Protein AF-A0A1I5USS1-F1 (afdb_monomer_lite)

pLDDT: mean 80.42, std 11.87, range [48.56, 95.0]

Organism: NCBI:txid1465490

Radius of gyration: 20.41 Å; chains: 1; bounding box: 39×16×57 Å

InterPro domains:
  IPR024623 Uncharacterised protein fa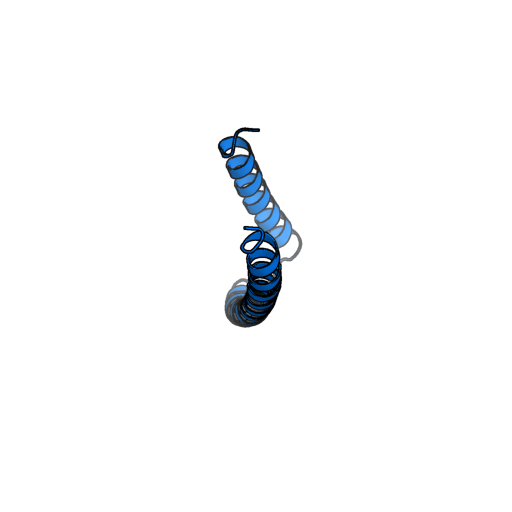mily YtxH [PF12732] (7-66)

Sequence (73 aa):
MSAQKILIATLSGFVAGVAVGLMVAPASGSEIRQRIADSATDLAGNVKDKIRNFRNKAEEDLDDLAFDTGDDE

Secondary structure (DSSP, 8-state):
--HHHHHHHHHHHHHHHHHHHHHHS---HHHHHHHHHHHHHHHHHHHHHHHHHHHHHHHHHHHHHHHHTS---

Structure (mmCIF, N/CA/C/O backbone):
data_AF-A0A1I5USS1-F1
#
_entry.id   AF-A0A1I5USS1-F1
#
loop_
_atom_site.group_PDB
_atom_site.id
_atom_site.type_symbol
_atom_site.label_atom_id
_atom_site.label_alt_id
_atom_site.label_comp_id
_atom_site.label_asym_id
_atom_site.label_entity_id
_atom_site.label_seq_id
_atom_site.pdbx_PDB_ins_code
_atom_site.Cartn_x
_atom_site.Cartn_y
_atom_site.Cartn_z
_atom_site.occupancy
_atom_site.B_iso_or_equiv
_atom_site.auth_seq_id
_atom_site.auth_comp_id
_atom_site.auth_asym_id
_atom_site.auth_atom_id
_atom_site.pdbx_PDB_model_num
ATOM 1 N N . MET A 1 1 ? 21.483 1.957 -7.180 1.00 59.53 1 MET A N 1
ATOM 2 C CA . MET A 1 1 ? 20.729 1.672 -5.936 1.00 59.53 1 MET A CA 1
ATOM 3 C C . MET A 1 1 ? 20.472 0.174 -5.876 1.00 59.53 1 MET A C 1
ATOM 5 O O . MET A 1 1 ? 20.003 -0.361 -6.868 1.00 59.53 1 MET A O 1
ATOM 9 N N . SER A 1 2 ? 20.801 -0.522 -4.784 1.00 82.75 2 SER A N 1
ATOM 10 C CA . SER A 1 2 ? 20.494 -1.959 -4.685 1.00 82.75 2 SER A CA 1
ATOM 11 C C . SER A 1 2 ? 18.985 -2.174 -4.575 1.00 82.75 2 SER A C 1
ATOM 13 O O . SER A 1 2 ? 18.354 -1.570 -3.707 1.00 82.75 2 SER A O 1
ATOM 15 N N . ALA A 1 3 ? 18.427 -3.068 -5.398 1.00 87.31 3 ALA A N 1
ATOM 16 C CA . ALA A 1 3 ? 17.009 -3.448 -5.391 1.00 87.31 3 ALA A CA 1
ATOM 17 C C . ALA A 1 3 ? 16.495 -3.823 -3.988 1.00 87.31 3 ALA A C 1
ATOM 19 O O . ALA A 1 3 ? 15.367 -3.508 -3.626 1.00 87.31 3 ALA A O 1
ATOM 20 N N . GLN A 1 4 ? 17.365 -4.392 -3.151 1.00 90.06 4 GLN A N 1
ATOM 21 C CA . GLN A 1 4 ? 17.074 -4.712 -1.755 1.00 90.06 4 GLN A CA 1
ATOM 22 C C . GLN A 1 4 ? 16.662 -3.487 -0.919 1.00 90.06 4 GLN A C 1
ATOM 24 O O . GLN A 1 4 ? 15.743 -3.580 -0.112 1.00 90.06 4 GLN A O 1
ATOM 29 N N . LYS A 1 5 ? 17.294 -2.321 -1.119 1.00 90.44 5 LYS A N 1
ATOM 30 C CA . LYS A 1 5 ? 16.927 -1.090 -0.396 1.00 90.44 5 LYS A CA 1
ATOM 31 C C . LYS A 1 5 ? 15.572 -0.556 -0.849 1.00 90.44 5 LYS A C 1
ATOM 33 O O . LYS A 1 5 ? 14.805 -0.091 -0.016 1.00 90.44 5 LYS A O 1
ATOM 38 N N . ILE A 1 6 ? 15.282 -0.655 -2.146 1.00 93.44 6 ILE A N 1
ATOM 39 C CA . ILE A 1 6 ? 13.989 -0.254 -2.712 1.00 93.44 6 ILE A CA 1
ATOM 40 C C . ILE A 1 6 ? 12.889 -1.159 -2.154 1.00 93.44 6 ILE A C 1
ATOM 42 O O . ILE A 1 6 ? 11.911 -0.654 -1.622 1.00 93.44 6 ILE A O 1
ATOM 46 N N . LEU A 1 7 ? 13.091 -2.480 -2.159 1.00 94.25 7 LEU A N 1
ATOM 47 C CA . LEU A 1 7 ? 12.121 -3.438 -1.627 1.00 94.25 7 LEU A CA 1
ATOM 48 C C . LEU A 1 7 ? 11.824 -3.203 -0.139 1.00 94.25 7 LEU A C 1
ATOM 50 O O . LEU A 1 7 ? 10.663 -3.173 0.264 1.00 94.25 7 LEU A O 1
ATOM 54 N N . ILE A 1 8 ? 12.865 -2.981 0.671 1.00 94.50 8 ILE A N 1
ATOM 55 C CA . ILE A 1 8 ? 12.709 -2.677 2.100 1.00 94.50 8 ILE A CA 1
ATOM 56 C C . ILE A 1 8 ? 11.963 -1.350 2.295 1.00 94.50 8 ILE A C 1
ATOM 58 O O . ILE A 1 8 ? 11.063 -1.281 3.132 1.00 94.50 8 ILE A O 1
ATOM 62 N N . ALA A 1 9 ? 12.284 -0.312 1.520 1.00 94.06 9 ALA A N 1
ATOM 63 C CA . ALA A 1 9 ? 11.615 0.987 1.603 1.00 94.06 9 ALA A CA 1
ATOM 64 C C . ALA A 1 9 ? 10.138 0.908 1.180 1.00 94.06 9 ALA A C 1
ATOM 66 O O . ALA A 1 9 ? 9.277 1.488 1.835 1.00 94.06 9 ALA A O 1
ATOM 67 N N . THR A 1 10 ? 9.818 0.146 0.133 1.00 94.44 10 THR A N 1
ATOM 68 C CA . THR A 1 10 ? 8.436 -0.050 -0.317 1.00 94.44 10 THR A CA 1
ATOM 69 C C . THR A 1 10 ? 7.623 -0.843 0.699 1.00 94.44 10 THR A C 1
ATOM 71 O O . THR A 1 10 ? 6.513 -0.438 1.024 1.00 94.44 10 THR A O 1
ATOM 74 N N . LEU A 1 11 ? 8.163 -1.938 1.242 1.00 95.00 11 LEU A N 1
ATOM 75 C CA . LEU A 1 11 ? 7.460 -2.742 2.246 1.00 95.00 11 LEU A CA 1
ATOM 76 C C . LEU A 1 11 ? 7.210 -1.950 3.531 1.00 95.00 11 LEU A C 1
ATOM 78 O O . LEU A 1 11 ? 6.095 -1.949 4.049 1.00 95.00 11 LEU A O 1
ATOM 82 N N . SER A 1 12 ? 8.227 -1.238 4.023 1.00 94.00 12 SER A N 1
ATOM 83 C CA . SER A 1 12 ? 8.087 -0.402 5.219 1.00 94.00 12 SER A CA 1
ATOM 84 C C . SER A 1 12 ? 7.132 0.776 4.993 1.00 94.00 12 SER A C 1
ATOM 86 O O . SER A 1 12 ? 6.288 1.040 5.847 1.00 94.00 12 SER A O 1
ATOM 88 N N . GLY A 1 13 ? 7.181 1.418 3.822 1.00 93.69 13 GLY A N 1
ATOM 89 C CA . GLY A 1 13 ? 6.237 2.465 3.429 1.00 93.69 13 GLY A CA 1
ATOM 90 C C . GLY A 1 13 ? 4.801 1.960 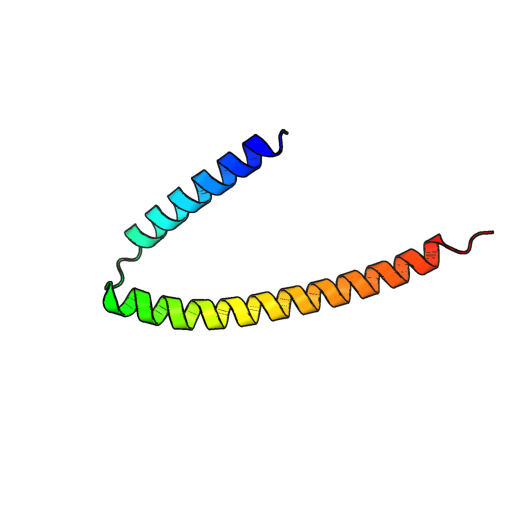3.261 1.00 93.69 13 GLY A C 1
ATOM 91 O O . GLY A 1 13 ? 3.866 2.638 3.676 1.00 93.69 13 GLY A O 1
ATOM 92 N N . PHE A 1 14 ? 4.607 0.756 2.719 1.00 92.69 14 PHE A N 1
ATOM 93 C CA . PHE A 1 14 ? 3.283 0.153 2.555 1.00 92.69 14 PHE A CA 1
ATOM 94 C C . PHE A 1 14 ? 2.646 -0.183 3.905 1.00 92.69 14 PHE A C 1
ATOM 96 O O . PHE A 1 14 ? 1.506 0.198 4.155 1.00 92.69 14 PHE A O 1
ATOM 103 N N . VAL A 1 15 ? 3.391 -0.830 4.808 1.00 92.69 15 VAL A N 1
ATOM 104 C CA . VAL A 1 15 ? 2.894 -1.160 6.154 1.00 92.69 15 VAL A CA 1
ATOM 105 C C . VAL A 1 15 ? 2.574 0.109 6.944 1.00 92.69 15 VAL A C 1
ATOM 107 O O . VAL A 1 15 ? 1.494 0.207 7.525 1.00 92.69 15 VAL A O 1
ATOM 110 N N . ALA A 1 16 ? 3.470 1.101 6.928 1.00 93.69 16 ALA A N 1
ATOM 111 C CA . ALA A 1 16 ? 3.229 2.382 7.586 1.00 93.69 16 ALA A CA 1
ATOM 112 C C . ALA A 1 16 ? 2.026 3.123 6.976 1.00 93.69 16 ALA A C 1
ATOM 114 O O . ALA A 1 16 ? 1.199 3.658 7.710 1.00 93.69 16 ALA A O 1
ATOM 115 N N . GLY A 1 17 ? 1.884 3.109 5.649 1.00 87.94 17 GLY A N 1
ATOM 116 C CA . GLY A 1 17 ? 0.775 3.745 4.940 1.00 87.94 17 GLY A CA 1
ATOM 117 C C . GLY A 1 17 ? -0.578 3.104 5.245 1.00 87.94 17 GLY A C 1
ATOM 118 O O . GLY A 1 17 ? -1.538 3.816 5.526 1.00 87.94 17 GLY A O 1
ATOM 119 N N . VAL A 1 18 ? -0.654 1.769 5.262 1.00 88.62 18 VAL A N 1
ATOM 120 C CA . VAL A 1 18 ? -1.879 1.043 5.635 1.00 88.62 18 VAL A CA 1
ATOM 121 C C . VAL A 1 18 ? -2.226 1.289 7.101 1.00 88.62 18 VAL A C 1
ATOM 123 O O . VAL A 1 18 ? -3.384 1.556 7.407 1.00 88.62 18 VAL A O 1
ATOM 126 N N . ALA A 1 19 ? -1.243 1.257 8.006 1.00 86.38 19 ALA A N 1
ATOM 127 C CA . ALA A 1 19 ? -1.477 1.510 9.426 1.00 86.38 19 ALA A CA 1
ATOM 128 C C . ALA A 1 19 ? -2.025 2.924 9.673 1.00 86.38 19 ALA A C 1
ATOM 130 O O . ALA A 1 19 ? -3.034 3.081 10.357 1.00 86.38 19 ALA A O 1
ATOM 131 N N . VAL A 1 20 ? -1.410 3.945 9.069 1.00 87.69 20 VAL A N 1
ATOM 132 C CA . VAL A 1 20 ? -1.884 5.333 9.166 1.00 87.69 20 VAL A CA 1
ATOM 133 C C . VAL A 1 20 ? -3.249 5.496 8.491 1.00 87.69 20 VAL A C 1
ATOM 135 O O . VAL A 1 20 ? -4.136 6.112 9.071 1.00 87.69 20 VAL A O 1
ATOM 138 N N . GLY A 1 21 ? -3.466 4.902 7.315 1.00 82.56 21 GLY A N 1
ATOM 139 C CA . GLY A 1 21 ? -4.745 4.967 6.601 1.00 82.56 21 GLY A CA 1
ATOM 140 C C . GLY A 1 21 ? -5.904 4.327 7.371 1.00 82.56 21 GLY A C 1
ATOM 141 O O . GLY A 1 21 ? -6.981 4.913 7.454 1.00 82.56 21 GLY A O 1
ATOM 142 N N . LEU A 1 22 ? -5.669 3.170 8.000 1.00 80.62 22 LEU A N 1
ATOM 143 C CA . LEU A 1 22 ? -6.649 2.501 8.863 1.00 80.62 22 LEU A CA 1
ATOM 144 C C . LEU A 1 22 ? -6.900 3.266 10.169 1.00 80.62 22 LEU A C 1
ATOM 146 O O . LEU A 1 22 ? -8.015 3.241 10.681 1.00 80.62 22 LEU A O 1
ATOM 150 N N . MET A 1 23 ? -5.889 3.951 10.712 1.00 79.56 23 MET A N 1
ATOM 151 C CA . MET A 1 23 ? -6.042 4.745 11.935 1.00 79.56 23 MET A CA 1
ATOM 152 C C . MET A 1 23 ? -6.780 6.070 11.681 1.00 79.56 23 MET A C 1
ATOM 154 O O . MET A 1 23 ? -7.522 6.536 12.542 1.00 79.56 23 MET A O 1
ATOM 158 N N . VAL A 1 24 ? -6.602 6.664 10.496 1.00 77.12 24 VAL A N 1
ATOM 159 C CA . VAL A 1 24 ? -7.273 7.906 10.076 1.00 77.12 24 VAL A CA 1
ATOM 160 C C . VAL A 1 24 ? -8.719 7.657 9.631 1.00 77.12 24 VAL A C 1
ATOM 162 O O . VAL A 1 24 ? -9.574 8.508 9.862 1.00 77.12 24 VAL A O 1
ATOM 165 N N . ALA A 1 25 ? -9.021 6.498 9.040 1.00 71.56 25 ALA A N 1
ATOM 166 C CA . ALA A 1 25 ? -10.380 6.098 8.681 1.00 71.56 25 ALA A CA 1
ATOM 167 C C . ALA A 1 25 ? -10.854 4.917 9.553 1.00 71.56 25 ALA A C 1
ATOM 169 O O . ALA A 1 25 ? -10.750 3.762 9.132 1.00 71.56 25 ALA A O 1
ATOM 170 N N . PRO A 1 26 ? -11.398 5.170 10.760 1.00 61.75 26 PRO A N 1
ATOM 171 C CA . PRO A 1 26 ? -11.964 4.114 11.584 1.00 61.75 26 PRO A CA 1
ATOM 172 C C . PRO A 1 26 ? -13.297 3.661 10.977 1.00 61.75 26 PRO A C 1
ATOM 174 O O . PRO A 1 26 ? -14.341 4.269 11.199 1.00 61.75 26 PRO A O 1
ATOM 177 N N . ALA A 1 27 ? -13.269 2.587 10.194 1.00 64.31 27 ALA A N 1
ATOM 178 C CA . ALA A 1 27 ? -14.476 1.886 9.772 1.00 64.31 27 ALA A CA 1
ATOM 179 C C . ALA A 1 27 ? -14.734 0.677 10.691 1.00 64.31 27 ALA A C 1
ATOM 181 O O . ALA A 1 27 ? -13.816 0.073 11.249 1.00 64.31 27 ALA A O 1
ATOM 182 N N . SER A 1 28 ? -16.005 0.341 10.900 1.00 67.75 28 SER A N 1
ATOM 183 C CA . SER A 1 28 ? -16.390 -0.760 11.785 1.00 67.75 28 SER A CA 1
ATOM 184 C C . SER A 1 28 ? -15.904 -2.103 11.213 1.00 67.75 28 SER A C 1
ATOM 186 O O . SER A 1 28 ? -15.992 -2.350 10.012 1.00 67.75 28 SER A O 1
ATOM 188 N N . GLY A 1 29 ? -15.352 -2.991 12.048 1.00 64.50 29 GLY A N 1
ATOM 189 C CA . GLY A 1 29 ? -14.683 -4.215 11.574 1.00 64.50 29 GLY A CA 1
ATOM 190 C C . GLY A 1 29 ? -15.566 -5.172 10.752 1.00 64.50 29 GLY A C 1
ATOM 191 O O . GLY A 1 29 ? -15.052 -5.902 9.903 1.00 64.50 29 GLY A O 1
ATOM 192 N N . SER A 1 30 ? -16.886 -5.159 10.965 1.00 67.56 30 SER A N 1
ATOM 193 C CA . SER A 1 30 ? -17.859 -5.916 10.161 1.00 67.56 30 SER A CA 1
ATOM 194 C C . SER A 1 30 ? -18.041 -5.321 8.765 1.00 67.56 30 SER A C 1
ATOM 196 O O . SER A 1 30 ? -18.116 -6.048 7.776 1.00 67.56 30 SER A O 1
ATOM 198 N N . GLU A 1 31 ? -18.064 -3.997 8.681 1.00 67.00 31 GLU A N 1
ATOM 199 C CA . GLU A 1 31 ? -18.269 -3.244 7.454 1.00 67.00 31 GLU A CA 1
ATOM 200 C C . GLU A 1 31 ? -16.989 -3.163 6.615 1.00 67.00 31 GLU A C 1
ATOM 202 O O . GLU A 1 31 ? -17.052 -3.241 5.393 1.00 67.00 31 GLU A O 1
ATOM 207 N N . ILE A 1 32 ? -15.814 -3.126 7.254 1.00 70.06 32 ILE A N 1
ATOM 208 C CA . ILE A 1 32 ? -14.513 -3.206 6.577 1.00 70.06 32 ILE A CA 1
ATOM 209 C C . ILE A 1 32 ? -14.370 -4.519 5.805 1.00 70.06 32 ILE A C 1
ATOM 211 O O . ILE A 1 32 ? -13.906 -4.490 4.672 1.00 70.06 32 ILE A O 1
ATOM 215 N N . ARG A 1 33 ? -14.771 -5.674 6.357 1.00 76.19 33 ARG A N 1
ATOM 216 C CA . ARG A 1 33 ? -14.658 -6.945 5.613 1.00 76.19 33 ARG A CA 1
ATOM 217 C C . ARG A 1 33 ? -15.537 -6.972 4.369 1.00 76.19 33 ARG A C 1
ATOM 219 O O . ARG A 1 33 ? -15.058 -7.408 3.328 1.00 76.19 33 ARG A O 1
ATOM 226 N N . GLN A 1 34 ? -16.785 -6.516 4.482 1.00 77.25 34 GLN A N 1
ATOM 227 C CA . GLN A 1 34 ? -17.695 -6.452 3.333 1.00 77.25 34 GLN A CA 1
ATOM 228 C C . GLN A 1 34 ? -17.183 -5.447 2.298 1.00 77.25 34 GLN A C 1
ATOM 230 O O . GLN A 1 34 ? -16.982 -5.803 1.143 1.00 77.25 34 GLN A O 1
ATOM 235 N N . ARG A 1 35 ? -16.833 -4.230 2.731 1.00 71.62 35 ARG A N 1
ATOM 236 C CA . ARG A 1 35 ? -16.300 -3.188 1.845 1.00 71.62 35 ARG A CA 1
ATOM 237 C C . ARG A 1 35 ? -14.975 -3.579 1.200 1.00 71.62 35 ARG A C 1
ATOM 239 O O . ARG A 1 35 ? -14.778 -3.232 0.045 1.00 71.62 35 ARG A O 1
ATOM 246 N N . ILE A 1 36 ? -14.076 -4.284 1.892 1.00 76.94 36 ILE A N 1
ATOM 247 C CA . ILE A 1 36 ? -12.838 -4.806 1.295 1.00 76.94 36 ILE A CA 1
ATOM 248 C C . ILE A 1 36 ? -13.165 -5.871 0.254 1.00 76.94 36 ILE A C 1
ATOM 250 O O . ILE A 1 36 ? -12.578 -5.822 -0.815 1.00 76.94 36 ILE A O 1
ATOM 254 N N . ALA A 1 37 ? -14.066 -6.815 0.530 1.00 78.62 37 ALA A N 1
ATOM 255 C CA . ALA A 1 37 ? -14.405 -7.861 -0.434 1.00 78.62 37 ALA A CA 1
ATOM 256 C C . ALA A 1 37 ? -14.995 -7.274 -1.729 1.00 78.62 37 ALA A C 1
ATOM 258 O O . ALA A 1 37 ? -14.534 -7.612 -2.822 1.00 78.62 37 ALA A O 1
ATOM 259 N N . ASP A 1 38 ? -15.932 -6.334 -1.597 1.00 80.69 38 ASP A N 1
ATOM 260 C CA . ASP A 1 38 ? -16.567 -5.678 -2.741 1.00 80.69 38 ASP A CA 1
ATOM 261 C C . ASP A 1 38 ? -15.583 -4.730 -3.449 1.00 80.69 38 ASP A C 1
ATOM 263 O O . ASP A 1 38 ? -15.314 -4.875 -4.641 1.00 80.69 38 ASP A O 1
ATOM 267 N N . SER A 1 39 ? -14.927 -3.830 -2.704 1.00 79.00 39 SER A N 1
ATOM 268 C CA . SER A 1 39 ? -13.997 -2.847 -3.288 1.00 79.00 39 SER A CA 1
ATOM 269 C C . SER A 1 39 ? -12.739 -3.493 -3.861 1.00 79.00 39 SER A C 1
ATOM 271 O O . SER A 1 39 ? -12.194 -2.984 -4.833 1.00 79.00 39 SER A O 1
ATOM 273 N N . ALA A 1 40 ? -12.241 -4.593 -3.288 1.00 79.00 40 ALA A N 1
ATOM 274 C CA . ALA A 1 40 ? -11.086 -5.299 -3.838 1.00 79.00 40 ALA A CA 1
ATOM 275 C C . ALA A 1 40 ? -11.443 -6.014 -5.139 1.00 79.00 40 ALA A C 1
ATOM 277 O O . ALA A 1 40 ? -10.613 -6.043 -6.042 1.00 79.00 40 ALA A O 1
ATOM 278 N N . THR A 1 41 ? -12.660 -6.552 -5.256 1.00 80.88 41 THR A N 1
ATOM 279 C CA . THR A 1 41 ? -13.135 -7.177 -6.497 1.00 80.88 41 THR A CA 1
ATOM 280 C C . THR A 1 41 ? -13.273 -6.130 -7.602 1.00 80.88 41 THR A C 1
ATOM 282 O O . THR A 1 41 ? -12.720 -6.315 -8.688 1.00 80.88 41 THR A O 1
ATOM 285 N N . ASP A 1 42 ? -13.894 -4.987 -7.303 1.00 84.56 42 ASP A N 1
ATOM 286 C CA . ASP A 1 42 ? -14.063 -3.891 -8.264 1.00 84.56 42 ASP A CA 1
ATOM 287 C C . ASP A 1 42 ? -12.731 -3.230 -8.639 1.00 84.56 42 ASP A C 1
ATOM 289 O O . ASP A 1 42 ? -12.472 -2.920 -9.806 1.00 84.56 42 ASP A O 1
ATOM 293 N N . LEU A 1 43 ? -11.841 -3.029 -7.663 1.00 82.56 43 LEU A N 1
ATOM 294 C CA . LEU A 1 43 ? -10.523 -2.455 -7.908 1.00 82.56 43 LEU A CA 1
ATOM 295 C C . LEU A 1 43 ? -9.639 -3.422 -8.698 1.00 82.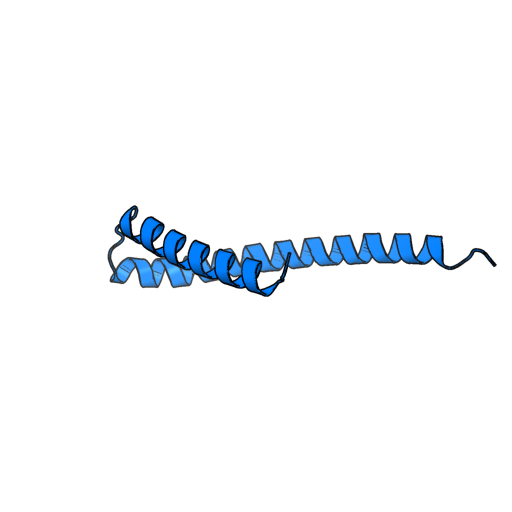56 43 LEU A C 1
ATOM 297 O O . LEU A 1 43 ? -8.957 -2.993 -9.627 1.00 82.56 43 LEU A O 1
ATOM 301 N N . ALA A 1 44 ? -9.671 -4.719 -8.383 1.00 84.81 44 ALA A N 1
ATOM 302 C CA . ALA A 1 44 ? -8.943 -5.733 -9.136 1.00 84.81 44 ALA A CA 1
ATOM 303 C C . ALA A 1 44 ? -9.456 -5.846 -10.575 1.00 84.81 44 ALA A C 1
ATOM 305 O O . ALA A 1 44 ? -8.636 -5.954 -11.486 1.00 84.81 44 ALA A O 1
ATOM 306 N N . GLY A 1 45 ? -10.774 -5.777 -10.795 1.00 85.12 45 GLY A N 1
ATOM 307 C CA . GLY A 1 45 ? -11.370 -5.734 -12.132 1.00 85.12 45 GLY A CA 1
ATOM 308 C C . GLY A 1 45 ? -10.856 -4.542 -12.938 1.00 85.12 45 GLY A C 1
ATOM 309 O O . GLY A 1 45 ? -10.202 -4.719 -13.965 1.00 85.12 45 GLY A O 1
ATOM 310 N N . ASN A 1 46 ? -11.023 -3.331 -12.399 1.00 89.62 46 ASN A N 1
ATOM 311 C CA . ASN A 1 46 ? -10.592 -2.098 -13.060 1.00 89.62 46 ASN A CA 1
ATOM 312 C C . ASN A 1 46 ? -9.080 -2.052 -13.319 1.00 89.62 46 ASN A C 1
ATOM 314 O O . ASN A 1 46 ? -8.646 -1.644 -14.395 1.00 89.62 46 ASN A O 1
ATOM 318 N N . VAL A 1 47 ? -8.257 -2.481 -12.357 1.00 91.31 47 VAL A N 1
ATOM 319 C CA . VAL A 1 47 ? -6.797 -2.544 -12.518 1.00 91.31 47 VAL A CA 1
ATOM 320 C C . VAL A 1 47 ? -6.413 -3.574 -13.573 1.00 91.31 47 VAL A C 1
ATOM 322 O O . VAL A 1 47 ? -5.565 -3.286 -14.414 1.00 91.31 47 VAL A O 1
ATOM 325 N N . LYS A 1 48 ? -7.039 -4.755 -13.575 1.00 89.44 48 LYS A N 1
ATOM 326 C CA . LYS A 1 48 ? -6.754 -5.809 -14.553 1.00 89.44 48 LYS A CA 1
ATOM 327 C C . LYS A 1 48 ? -7.093 -5.372 -15.971 1.00 89.44 48 LYS A C 1
ATOM 329 O O . LYS A 1 48 ? -6.301 -5.630 -16.874 1.00 89.44 48 LYS A O 1
ATOM 334 N N . ASP A 1 49 ? -8.210 -4.680 -16.159 1.00 90.62 49 ASP A N 1
ATOM 335 C CA . ASP A 1 49 ? -8.602 -4.158 -17.467 1.00 90.62 49 ASP A CA 1
ATOM 336 C C . ASP A 1 49 ? -7.672 -3.029 -17.919 1.00 90.62 49 ASP A C 1
ATOM 338 O O . ASP A 1 49 ? -7.235 -3.005 -19.070 1.00 90.62 49 ASP A O 1
ATOM 342 N N . LYS A 1 50 ? -7.257 -2.144 -17.003 1.00 90.38 50 LYS A N 1
ATOM 343 C CA . LYS A 1 50 ? -6.282 -1.085 -17.305 1.00 90.38 50 LYS A CA 1
ATOM 344 C C . LYS A 1 50 ? -4.910 -1.652 -17.657 1.00 90.38 50 LYS A C 1
ATOM 346 O O . LYS A 1 50 ? -4.298 -1.179 -18.607 1.00 90.38 50 LYS A O 1
ATOM 351 N N . ILE A 1 51 ? -4.449 -2.674 -16.935 1.00 91.81 51 ILE A N 1
ATOM 352 C CA . ILE A 1 51 ? -3.191 -3.378 -17.215 1.00 91.81 51 ILE A CA 1
ATOM 353 C C . ILE A 1 51 ? -3.279 -4.128 -18.542 1.00 91.81 51 ILE A C 1
ATOM 355 O O . ILE A 1 51 ? -2.328 -4.073 -19.309 1.00 91.81 51 ILE A O 1
ATOM 359 N N . ARG A 1 52 ? -4.399 -4.796 -18.847 1.00 90.69 52 ARG A N 1
ATOM 360 C CA . ARG A 1 52 ? -4.602 -5.446 -20.151 1.00 90.69 52 ARG A CA 1
ATOM 361 C C . ARG A 1 52 ? -4.566 -4.445 -21.292 1.00 90.69 52 ARG A C 1
ATOM 363 O O . ARG A 1 52 ? -3.843 -4.671 -22.248 1.00 90.69 52 ARG A O 1
ATOM 370 N N . ASN A 1 53 ? -5.277 -3.328 -21.169 1.00 91.12 53 ASN A N 1
ATOM 371 C CA . ASN A 1 53 ? -5.261 -2.285 -22.192 1.00 91.12 53 ASN A CA 1
ATOM 372 C C . ASN A 1 53 ? -3.871 -1.663 -22.350 1.00 91.12 53 ASN A C 1
ATOM 374 O O . ASN A 1 53 ? -3.447 -1.395 -23.468 1.00 91.12 53 ASN A O 1
ATOM 378 N N . PHE A 1 54 ? -3.155 -1.449 -21.244 1.00 92.00 54 PHE A N 1
ATOM 379 C CA . PHE A 1 54 ? -1.793 -0.926 -21.282 1.00 92.00 54 PHE A CA 1
ATOM 380 C C . PHE A 1 54 ? -0.819 -1.927 -21.899 1.00 92.00 54 PHE A C 1
ATOM 382 O O . PHE A 1 54 ? 0.023 -1.536 -22.694 1.00 92.00 54 PHE A O 1
ATOM 389 N N . ARG A 1 55 ? -0.960 -3.215 -21.570 1.00 90.19 55 ARG A N 1
ATOM 390 C CA . ARG A 1 55 ? -0.171 -4.288 -22.166 1.00 90.19 55 ARG A CA 1
ATOM 391 C C . ARG A 1 55 ? -0.437 -4.382 -23.660 1.00 90.19 55 ARG A C 1
ATOM 393 O O . ARG A 1 55 ? 0.526 -4.361 -24.394 1.00 90.19 55 ARG A O 1
ATOM 400 N N . ASN A 1 56 ? -1.694 -4.435 -24.093 1.00 88.50 56 ASN A N 1
ATOM 401 C CA . ASN A 1 56 ? -2.029 -4.534 -25.513 1.00 88.50 56 ASN A CA 1
ATOM 402 C C . ASN A 1 56 ? -1.473 -3.340 -26.302 1.00 88.50 56 ASN A C 1
ATOM 404 O O . ASN A 1 56 ? -0.879 -3.550 -27.346 1.00 88.50 56 ASN A O 1
ATOM 408 N N . LYS A 1 57 ? -1.594 -2.113 -25.770 1.00 88.94 57 LYS A N 1
ATOM 409 C CA . LYS A 1 57 ? -0.984 -0.922 -26.385 1.00 88.94 57 LYS A CA 1
ATOM 410 C C . LYS A 1 57 ? 0.537 -0.980 -26.412 1.00 88.94 57 LYS A C 1
ATOM 412 O O . LYS A 1 57 ? 1.136 -0.608 -27.402 1.00 88.94 57 LYS A O 1
ATOM 417 N N . ALA A 1 58 ? 1.157 -1.438 -25.328 1.00 86.25 58 ALA A N 1
ATOM 418 C CA . ALA A 1 58 ? 2.601 -1.605 -25.292 1.00 86.25 58 ALA A CA 1
ATOM 419 C C . ALA A 1 58 ? 3.062 -2.706 -26.254 1.00 86.25 58 ALA A C 1
ATOM 421 O O . ALA A 1 58 ? 4.114 -2.566 -26.842 1.00 86.25 58 ALA A O 1
ATOM 422 N N . GLU A 1 59 ? 2.307 -3.792 -26.410 1.00 83.62 59 GLU A N 1
ATOM 423 C CA . GLU A 1 59 ? 2.613 -4.895 -27.329 1.00 83.62 59 GLU A CA 1
ATOM 424 C C . GLU A 1 59 ? 2.452 -4.428 -28.785 1.00 83.62 59 GLU A C 1
ATOM 426 O O . GLU A 1 59 ? 3.316 -4.737 -29.587 1.00 83.62 59 GLU A O 1
ATOM 431 N N . GLU A 1 60 ? 1.441 -3.605 -29.091 1.00 81.81 60 GLU A N 1
ATOM 432 C CA . GLU A 1 60 ? 1.243 -2.944 -30.395 1.00 81.81 60 GLU A CA 1
ATOM 433 C C . GLU A 1 60 ? 2.371 -1.943 -30.711 1.00 81.81 60 GLU A C 1
ATOM 435 O O . GLU A 1 60 ? 3.015 -2.063 -31.748 1.00 81.81 60 GLU A O 1
ATOM 440 N N . ASP A 1 61 ? 2.702 -1.040 -29.778 1.00 81.12 61 ASP A N 1
ATOM 441 C CA . ASP A 1 61 ? 3.821 -0.097 -29.932 1.00 81.12 61 ASP A CA 1
ATOM 442 C C . ASP A 1 61 ? 5.180 -0.829 -30.036 1.00 81.12 61 ASP A C 1
ATOM 444 O O . ASP A 1 61 ? 6.100 -0.351 -30.697 1.00 81.12 61 ASP A O 1
ATOM 448 N N . LEU A 1 62 ? 5.343 -1.975 -29.361 1.00 79.56 62 LEU A N 1
ATOM 449 C CA . LEU A 1 62 ? 6.568 -2.781 -29.414 1.00 79.56 62 LEU A CA 1
ATOM 450 C C . LEU A 1 62 ? 6.679 -3.593 -30.704 1.00 79.56 62 LEU A C 1
ATOM 452 O O . LEU A 1 62 ? 7.799 -3.749 -31.179 1.00 79.56 62 LEU A O 1
ATOM 456 N N . ASP A 1 63 ? 5.572 -4.103 -31.249 1.00 76.88 63 ASP A N 1
ATOM 457 C CA . ASP A 1 63 ? 5.568 -4.775 -32.552 1.00 76.88 63 ASP A CA 1
ATOM 458 C C . ASP A 1 63 ? 5.921 -3.755 -33.641 1.00 76.88 63 ASP A C 1
ATOM 460 O O . ASP A 1 63 ? 6.883 -3.971 -34.372 1.00 76.88 63 ASP A O 1
ATOM 464 N N . ASP A 1 64 ? 5.264 -2.588 -33.673 1.00 73.12 64 ASP A N 1
ATOM 465 C CA . ASP A 1 64 ? 5.546 -1.522 -34.648 1.00 73.12 64 ASP A CA 1
ATOM 466 C C . ASP A 1 64 ? 7.015 -1.055 -34.605 1.00 73.12 64 ASP A C 1
ATOM 468 O O . ASP A 1 64 ? 7.642 -0.849 -35.645 1.00 73.12 64 ASP A O 1
ATOM 472 N N . LEU A 1 65 ? 7.605 -0.943 -33.409 1.00 74.12 65 LEU A N 1
ATOM 473 C CA . LEU A 1 65 ? 9.027 -0.616 -33.249 1.00 74.12 65 LEU A CA 1
ATOM 474 C C . LEU A 1 65 ? 9.957 -1.789 -33.605 1.00 74.12 65 LEU A C 1
ATOM 476 O O . LEU A 1 65 ? 11.055 -1.569 -34.121 1.00 74.12 65 LEU A O 1
ATOM 480 N N . ALA A 1 66 ? 9.557 -3.033 -33.333 1.00 68.38 66 ALA A N 1
ATOM 481 C CA . ALA A 1 66 ? 10.338 -4.218 -33.685 1.00 68.38 66 ALA A CA 1
ATOM 482 C C . ALA A 1 66 ? 10.367 -4.461 -35.202 1.00 68.38 66 ALA A C 1
ATOM 484 O O . ALA A 1 66 ? 11.376 -4.958 -35.703 1.00 68.38 66 ALA A O 1
ATOM 485 N N . PHE A 1 67 ? 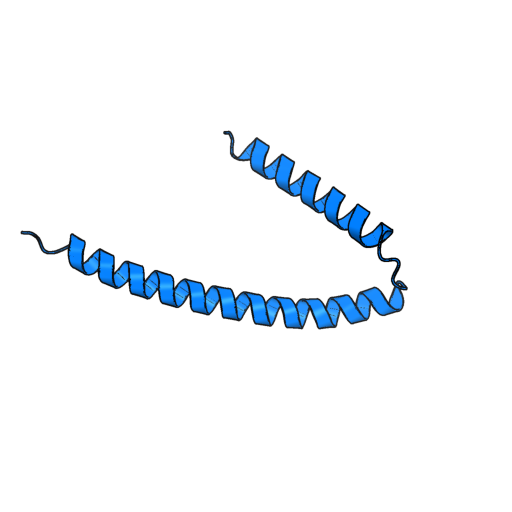9.318 -4.065 -35.930 1.00 62.41 67 PHE A N 1
ATOM 486 C CA . PHE A 1 67 ? 9.286 -4.113 -37.392 1.00 62.41 67 PHE A CA 1
ATOM 487 C C . PHE A 1 67 ? 10.184 -3.048 -38.043 1.00 62.41 67 PHE A C 1
ATOM 489 O O . PHE A 1 67 ? 10.815 -3.345 -39.051 1.00 62.41 67 PHE A O 1
ATOM 496 N N . ASP A 1 68 ? 10.328 -1.856 -37.451 1.00 60.78 68 ASP A N 1
ATOM 497 C CA . ASP A 1 68 ? 11.191 -0.792 -38.006 1.00 60.78 68 ASP A CA 1
ATOM 498 C C . ASP A 1 68 ? 12.692 -1.013 -37.723 1.00 60.78 68 ASP A C 1
ATOM 500 O O . ASP A 1 68 ? 13.548 -0.476 -38.416 1.00 60.78 68 ASP A O 1
ATOM 504 N N . THR A 1 69 ? 13.050 -1.839 -36.729 1.00 60.25 69 THR A N 1
ATOM 505 C CA . THR A 1 69 ? 14.469 -2.108 -36.395 1.00 60.25 69 THR A CA 1
ATOM 506 C C . THR A 1 69 ? 15.015 -3.418 -36.991 1.00 60.25 69 THR A C 1
ATOM 508 O O . THR A 1 69 ? 16.164 -3.775 -36.721 1.00 60.25 69 THR A O 1
ATOM 511 N N . GLY A 1 70 ? 14.196 -4.166 -37.742 1.00 55.59 70 GLY A N 1
ATOM 512 C CA . GLY A 1 70 ? 14.496 -5.530 -38.198 1.00 55.59 70 GLY A CA 1
ATOM 513 C C . GLY A 1 70 ? 14.855 -5.701 -39.677 1.00 55.59 70 GLY A C 1
ATOM 514 O O . GLY A 1 70 ? 15.330 -6.778 -40.023 1.00 55.59 70 GLY A O 1
ATOM 515 N N . ASP A 1 71 ? 14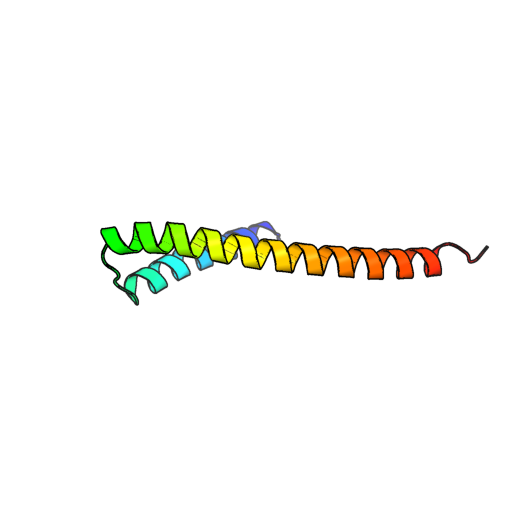.664 -4.683 -40.520 1.00 57.69 71 ASP A N 1
ATOM 516 C CA . ASP A 1 71 ? 14.770 -4.800 -41.988 1.00 57.69 71 ASP A CA 1
ATOM 517 C C . ASP A 1 71 ? 15.624 -3.679 -42.631 1.00 57.69 71 ASP A C 1
ATOM 519 O O . ASP A 1 71 ? 15.283 -3.138 -43.679 1.00 57.69 71 ASP A O 1
ATOM 523 N N . ASP A 1 72 ? 16.770 -3.347 -42.028 1.00 50.78 72 ASP A N 1
ATOM 524 C CA . ASP A 1 72 ? 17.892 -2.734 -42.761 1.00 50.78 72 ASP A CA 1
ATOM 525 C C . ASP A 1 72 ? 1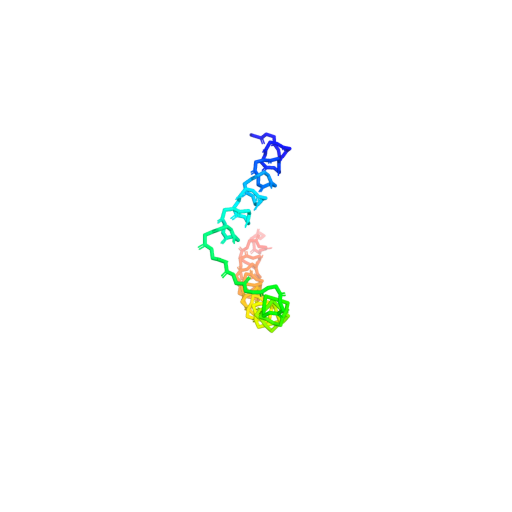8.991 -3.808 -42.952 1.00 50.78 72 ASP A C 1
ATOM 527 O O . ASP A 1 72 ? 19.932 -3.910 -42.157 1.00 50.78 72 ASP A O 1
ATOM 531 N N . GLU A 1 73 ? 18.821 -4.655 -43.981 1.00 48.56 73 GLU A N 1
ATOM 532 C CA . GLU A 1 73 ? 19.914 -5.383 -44.666 1.00 48.56 73 GLU A CA 1
ATOM 533 C C . GLU A 1 73 ? 20.787 -4.421 -45.490 1.00 48.56 73 GLU A C 1
ATOM 535 O O . GLU A 1 73 ? 20.229 -3.570 -46.222 1.00 48.56 73 GLU A O 1
#

Foldseek 3Di:
DDVVVVVVCVVVCVVVVVVVVCVVDPDDPVVCVVCCVVVVVVVVVVVVVVVVVVVVVVVVVVVVVCVVVPPPD